Protein AF-A0A228Q355-F1 (afdb_monomer)

Radius of gyration: 18.43 Å; Cα contacts (8 Å, |Δi|>4): 113; chains: 1; bounding box: 48×31×52 Å

Solvent-accessible surface area (backbone atoms only — not comparable to full-atom values): 7601 Å² total; per-residue (Å²): 55,71,67,19,59,50,40,31,74,76,75,42,84,46,76,69,28,45,52,48,19,38,54,33,15,53,53,47,26,55,54,24,45,52,56,41,54,49,70,68,45,90,88,49,83,82,66,85,61,63,68,54,96,87,36,50,46,40,55,57,47,26,53,50,18,52,52,46,37,54,50,44,54,53,59,67,72,47,81,86,71,83,66,78,79,86,61,60,71,64,59,59,52,48,54,52,52,50,52,52,50,51,52,51,51,54,53,50,51,51,42,40,42,32,33,97,50,93,64,74,78,59,96,83,47,40,28,65,81,72,72,61,125

Mean predicted aligned error: 10.44 Å

pLDDT: mean 74.49, std 12.79, range [50.28, 92.19]

Foldseek 3Di:
DVVLVLCCLVVNDDLVSLVVQLVVLVVQLVVLVVVVVQVVDPPHQCLPQDQDPNHRPSVVSNVVSVVSNVVSVVVSPDPPDRPPPPDPPVVSVVVNVVVVVVVVVVVVVCCQQQPVHPDNRDRPDSCNVVVPD

Secondary structure (DSSP, 8-state):
-HHHHHHHHHH-S-HHHHHHHHHHHHHHHHHHHHHHHHHHSTTS------EETTEEHHHHHHHHHHHHHHHHHHHHHS----------HHHHHHHHHHHHHHHHHHHHHHHHHHTTS-----TT--HHHHT--

Structure (mmCIF, N/CA/C/O backbone):
data_AF-A0A228Q355-F1
#
_entry.id   AF-A0A228Q355-F1
#
loop_
_atom_site.group_PDB
_atom_site.id
_atom_site.type_symbol
_atom_site.label_atom_id
_atom_site.label_alt_id
_atom_site.label_comp_id
_atom_site.label_asym_id
_atom_site.label_entity_id
_atom_site.label_seq_id
_atom_site.pdbx_PDB_ins_code
_atom_site.Cartn_x
_atom_site.Cartn_y
_atom_site.Cartn_z
_atom_site.occupancy
_atom_site.B_iso_or_equiv
_atom_site.auth_seq_id
_atom_site.auth_comp_id
_atom_site.auth_asym_id
_atom_site.auth_atom_id
_atom_site.pdbx_PDB_model_num
ATOM 1 N N . MET A 1 1 ? -2.805 0.465 -1.514 1.00 81.19 1 MET A N 1
ATOM 2 C CA . MET A 1 1 ? -3.649 -0.260 -0.531 1.00 81.19 1 MET A CA 1
ATOM 3 C C . MET A 1 1 ? -3.165 -0.144 0.922 1.00 81.19 1 MET A C 1
ATOM 5 O O . MET A 1 1 ? -3.967 0.243 1.758 1.00 81.19 1 MET A O 1
ATOM 9 N N . GLY A 1 2 ? -1.888 -0.407 1.255 1.00 81.69 2 GLY A N 1
ATOM 10 C CA . GLY A 1 2 ? -1.414 -0.490 2.657 1.00 81.69 2 GLY A CA 1
ATOM 11 C C . GLY A 1 2 ? -1.680 0.733 3.549 1.00 81.69 2 GLY A C 1
ATOM 12 O O . GLY A 1 2 ? -1.954 0.586 4.735 1.00 81.69 2 GLY A O 1
ATOM 13 N N . MET A 1 3 ? -1.706 1.935 2.972 1.00 81.50 3 MET A N 1
ATOM 14 C CA . MET A 1 3 ? -1.978 3.178 3.702 1.00 81.50 3 MET A CA 1
ATOM 15 C C . MET A 1 3 ? -3.364 3.217 4.364 1.00 81.50 3 MET A C 1
ATOM 17 O O . MET A 1 3 ? -3.499 3.735 5.467 1.00 81.50 3 MET A O 1
ATOM 21 N N . GLY A 1 4 ? -4.387 2.623 3.740 1.00 80.44 4 GLY A N 1
ATOM 22 C CA . GLY A 1 4 ? -5.722 2.570 4.339 1.00 80.44 4 GLY A CA 1
ATOM 23 C C . GLY A 1 4 ? -5.783 1.636 5.555 1.00 80.44 4 GLY A C 1
ATOM 24 O O . GLY A 1 4 ? -6.438 1.960 6.542 1.00 80.44 4 GLY A O 1
ATOM 25 N N . PHE A 1 5 ? -5.014 0.540 5.562 1.00 80.06 5 PHE A N 1
ATOM 26 C CA . PHE A 1 5 ? -4.836 -0.276 6.769 1.00 80.06 5 PHE A CA 1
ATOM 27 C C . PHE A 1 5 ? -4.053 0.474 7.850 1.00 80.06 5 PHE A C 1
ATOM 29 O O . PHE A 1 5 ? -4.423 0.417 9.017 1.00 80.06 5 PHE A O 1
ATOM 36 N N . LEU A 1 6 ? -3.030 1.242 7.469 1.00 81.00 6 LEU A N 1
ATOM 37 C CA . LEU A 1 6 ? -2.261 2.062 8.406 1.00 81.00 6 LEU A CA 1
ATOM 38 C C . LEU A 1 6 ? -3.131 3.122 9.101 1.00 81.00 6 LEU A C 1
ATOM 40 O O . LEU A 1 6 ? -2.990 3.369 10.295 1.00 81.00 6 LEU A O 1
ATOM 44 N N . PHE A 1 7 ? -4.085 3.712 8.380 1.00 79.69 7 PHE A N 1
ATOM 45 C CA . PHE A 1 7 ? -5.043 4.649 8.965 1.00 79.69 7 PHE A CA 1
ATOM 46 C C . PHE A 1 7 ? -5.987 4.001 9.977 1.00 79.69 7 PHE A C 1
ATOM 48 O O . PHE A 1 7 ? -6.411 4.692 10.903 1.00 79.69 7 PHE A O 1
ATOM 55 N N . ASN A 1 8 ? -6.263 2.696 9.873 1.00 80.06 8 ASN A N 1
ATOM 56 C CA . ASN A 1 8 ? -6.982 1.980 10.930 1.00 80.06 8 ASN A CA 1
ATOM 57 C C . ASN A 1 8 ? -6.166 1.891 12.228 1.00 80.06 8 ASN A C 1
ATOM 59 O O . ASN A 1 8 ? -6.756 1.954 13.302 1.00 80.06 8 ASN A O 1
ATOM 63 N N . LEU A 1 9 ? -4.834 1.812 12.138 1.00 74.25 9 LEU A N 1
ATOM 64 C CA . LEU A 1 9 ? -3.933 1.797 13.297 1.00 74.25 9 LEU A CA 1
ATOM 65 C C . LEU A 1 9 ? -3.771 3.188 13.938 1.00 74.25 9 LEU A C 1
ATOM 67 O O . LEU A 1 9 ? -3.644 3.291 15.152 1.00 74.25 9 LEU A O 1
ATOM 71 N N . ILE A 1 10 ? -3.762 4.259 13.136 1.00 78.94 10 ILE A N 1
ATOM 72 C CA . ILE A 1 10 ? -3.506 5.630 13.624 1.00 78.94 10 ILE A CA 1
ATOM 73 C C . ILE A 1 10 ? -4.794 6.326 14.088 1.00 78.94 10 ILE A C 1
ATOM 75 O O . ILE A 1 10 ? -4.807 6.982 15.126 1.00 78.94 10 ILE A O 1
ATOM 79 N N . PHE A 1 11 ? -5.879 6.211 13.317 1.00 75.62 11 PHE A N 1
ATOM 80 C CA . PHE A 1 11 ? -7.128 6.957 13.539 1.00 75.62 11 PHE A CA 1
ATOM 81 C C . PHE A 1 11 ? -8.281 6.089 14.060 1.00 75.62 11 PHE A C 1
ATOM 83 O O . PHE A 1 11 ? -9.411 6.581 14.175 1.00 75.62 11 PHE A O 1
ATOM 90 N N . GLY A 1 12 ? -7.999 4.813 14.340 1.00 72.19 12 GLY A N 1
ATOM 91 C CA . GLY A 1 12 ? -8.985 3.797 14.686 1.00 72.19 12 GLY A CA 1
ATOM 92 C C . GLY A 1 12 ? -9.718 3.229 13.468 1.00 72.19 12 GLY A C 1
ATOM 93 O O . GLY A 1 12 ? -9.665 3.771 12.358 1.00 72.19 12 GLY A O 1
ATOM 94 N N . VAL A 1 13 ? -10.427 2.122 13.686 1.00 77.25 13 VAL A N 1
ATOM 95 C CA . VAL A 1 13 ? -11.169 1.407 12.642 1.00 77.25 13 VAL A CA 1
ATOM 96 C C . VAL A 1 13 ? -12.345 2.262 12.164 1.00 77.25 13 VAL A C 1
ATOM 98 O O . VAL A 1 13 ? -13.311 2.494 12.887 1.00 77.25 13 VAL A O 1
ATOM 101 N N . LYS A 1 14 ? -12.267 2.758 10.924 1.00 77.75 14 LYS A N 1
ATOM 102 C CA . LYS A 1 14 ? -13.320 3.570 10.291 1.00 77.75 14 LYS A CA 1
ATOM 103 C C . LYS A 1 14 ? -13.598 3.057 8.885 1.00 77.75 14 LYS A C 1
ATOM 105 O O . LYS A 1 14 ? -12.672 2.803 8.119 1.00 77.75 14 LYS A O 1
ATOM 110 N N . ARG A 1 15 ? -14.874 3.026 8.476 1.00 76.25 15 ARG A N 1
ATOM 111 C CA . ARG A 1 15 ? -15.285 2.611 7.111 1.00 76.25 15 ARG A CA 1
ATOM 112 C C . ARG A 1 15 ? -14.576 3.399 6.000 1.00 76.25 15 ARG A C 1
ATOM 114 O O . ARG A 1 15 ? -14.256 2.842 4.956 1.00 76.25 15 ARG A O 1
ATOM 121 N N . ARG A 1 16 ? -14.261 4.678 6.247 1.00 78.81 16 ARG A N 1
ATOM 122 C CA . ARG A 1 16 ? -13.515 5.543 5.312 1.00 78.81 16 ARG A CA 1
ATOM 123 C C . ARG A 1 16 ? -12.114 5.015 4.991 1.00 78.81 16 ARG A C 1
ATOM 125 O O . ARG A 1 16 ? -11.672 5.131 3.855 1.00 78.81 16 ARG A O 1
ATOM 132 N N . ASN A 1 17 ? -11.433 4.415 5.961 1.00 82.81 17 ASN A N 1
ATOM 133 C CA . ASN A 1 17 ? -10.080 3.897 5.773 1.00 82.81 17 ASN A CA 1
ATOM 134 C C . ASN A 1 17 ? -10.085 2.659 4.864 1.00 82.81 17 ASN A C 1
ATOM 136 O O . ASN A 1 17 ? -9.217 2.520 4.006 1.00 82.81 17 ASN A O 1
ATOM 140 N N . TYR A 1 18 ? -11.117 1.816 4.974 1.00 83.94 18 TYR A N 1
ATOM 141 C CA . TYR A 1 18 ? -11.320 0.685 4.065 1.00 83.94 18 TYR A CA 1
ATOM 142 C C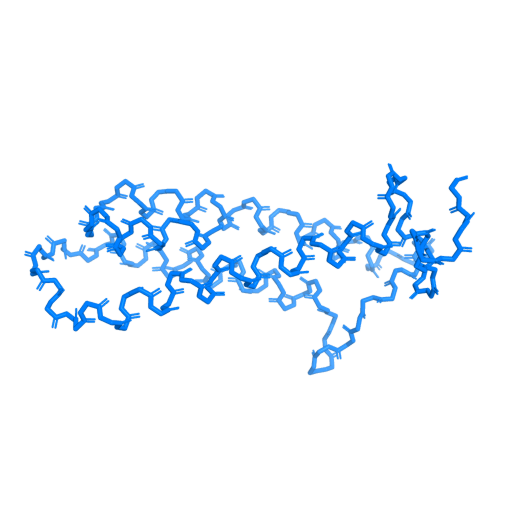 . TYR A 1 18 ? -11.594 1.128 2.625 1.00 83.94 18 TYR A C 1
ATOM 144 O O . TYR A 1 18 ? -11.091 0.493 1.702 1.00 83.94 18 TYR A O 1
ATOM 152 N N . ALA A 1 19 ? -12.298 2.248 2.419 1.00 82.94 19 ALA A N 1
ATOM 153 C CA . ALA A 1 19 ? -12.480 2.815 1.081 1.00 82.94 19 ALA A CA 1
ATOM 154 C C . ALA A 1 19 ? -11.136 3.229 0.449 1.00 82.94 19 ALA A C 1
ATOM 156 O O . ALA A 1 19 ? -10.886 2.937 -0.718 1.00 82.94 19 ALA A O 1
ATOM 157 N N . VAL A 1 20 ? -10.232 3.835 1.231 1.00 86.56 20 VAL A N 1
ATOM 158 C CA . VAL A 1 20 ? -8.869 4.174 0.778 1.00 86.56 20 VAL A CA 1
ATOM 159 C C . VAL A 1 20 ? -8.070 2.912 0.435 1.00 86.56 20 VAL A C 1
ATOM 161 O O . VAL A 1 20 ? -7.384 2.873 -0.590 1.00 86.56 20 VAL A O 1
ATOM 164 N N . THR A 1 21 ? -8.170 1.860 1.255 1.00 88.38 21 THR A N 1
ATOM 165 C CA . THR A 1 21 ? -7.525 0.573 0.959 1.00 88.38 21 THR A CA 1
ATOM 166 C C . THR A 1 21 ? -8.039 -0.018 -0.351 1.00 88.38 21 THR A C 1
ATOM 168 O O . THR A 1 21 ? -7.218 -0.416 -1.179 1.00 88.38 21 THR A O 1
ATOM 171 N N . LEU A 1 22 ? -9.362 -0.030 -0.550 1.00 87.75 22 LEU A N 1
ATOM 172 C CA . LEU A 1 22 ? -10.031 -0.588 -1.724 1.00 87.75 22 LEU A CA 1
ATOM 173 C C . LEU A 1 22 ? -9.625 0.143 -3.010 1.00 87.75 22 LEU A C 1
ATOM 175 O O . LEU A 1 22 ? -9.180 -0.501 -3.957 1.00 87.75 22 LEU A O 1
ATOM 179 N N . ILE A 1 23 ? -9.674 1.481 -3.023 1.00 88.25 23 ILE A N 1
ATOM 180 C CA . ILE A 1 23 ? -9.202 2.293 -4.162 1.00 88.25 23 ILE A CA 1
ATOM 181 C C . ILE A 1 23 ? -7.741 1.957 -4.473 1.00 88.25 23 ILE A C 1
ATOM 183 O O . ILE A 1 23 ? -7.372 1.701 -5.618 1.00 88.25 23 ILE A O 1
ATOM 187 N N . GLY A 1 24 ? -6.901 1.891 -3.439 1.00 87.81 24 GLY A N 1
ATOM 188 C CA . GLY A 1 24 ? -5.496 1.554 -3.604 1.00 87.81 24 GLY A CA 1
ATOM 189 C C . GLY A 1 24 ? -5.238 0.112 -4.055 1.00 87.81 24 GLY A C 1
ATOM 190 O O . GLY A 1 24 ? -4.142 -0.149 -4.541 1.00 87.81 24 GLY A O 1
ATOM 191 N N . ALA A 1 25 ? -6.171 -0.820 -3.851 1.00 88.56 25 ALA A N 1
ATOM 192 C CA . ALA A 1 25 ? -6.077 -2.193 -4.348 1.00 88.56 25 ALA A CA 1
ATOM 193 C C . ALA A 1 25 ? -6.498 -2.268 -5.823 1.00 88.56 25 ALA A C 1
ATOM 195 O O . ALA A 1 25 ? -5.824 -2.925 -6.610 1.00 88.56 25 ALA A O 1
ATOM 196 N N . LEU A 1 26 ? -7.530 -1.516 -6.221 1.00 90.06 26 LEU A N 1
ATOM 197 C CA . LEU A 1 26 ? -7.956 -1.398 -7.620 1.00 90.06 26 LEU A CA 1
ATOM 198 C C . LEU A 1 26 ? -6.863 -0.791 -8.507 1.00 90.06 26 LEU A C 1
ATOM 200 O O . LEU A 1 26 ? -6.567 -1.335 -9.567 1.00 90.06 26 LEU A O 1
ATOM 204 N N . ILE A 1 27 ? -6.216 0.292 -8.057 1.00 89.50 27 ILE A N 1
ATOM 205 C CA . ILE A 1 27 ? -5.099 0.911 -8.790 1.00 89.50 27 ILE A CA 1
ATOM 206 C C . ILE A 1 27 ? -3.943 -0.087 -8.944 1.00 89.50 27 ILE A C 1
ATOM 208 O O . ILE A 1 27 ? -3.423 -0.262 -10.044 1.00 89.50 27 ILE A O 1
ATOM 212 N N . LEU A 1 28 ? -3.566 -0.783 -7.863 1.00 87.75 28 LEU A N 1
ATOM 213 C CA . LEU A 1 28 ? -2.512 -1.800 -7.907 1.00 87.75 28 LEU A CA 1
ATOM 214 C C . LEU A 1 28 ? -2.864 -2.945 -8.869 1.00 87.75 28 LEU A C 1
ATOM 216 O O . LEU A 1 28 ? -2.010 -3.390 -9.635 1.00 87.75 28 LEU A O 1
ATOM 220 N N . GLY A 1 29 ? -4.120 -3.394 -8.859 1.00 86.31 29 GLY A N 1
ATOM 221 C CA . GLY A 1 29 ? -4.632 -4.409 -9.777 1.00 86.31 29 GLY A CA 1
ATOM 222 C C . GLY A 1 29 ? -4.553 -3.963 -11.236 1.00 86.31 29 GLY A C 1
ATOM 223 O O . GLY A 1 29 ? -4.048 -4.706 -12.072 1.00 86.31 29 GLY A O 1
ATOM 224 N N . ALA A 1 30 ? -4.964 -2.732 -11.546 1.00 86.56 30 ALA A N 1
ATOM 225 C CA . ALA A 1 30 ? -4.892 -2.188 -12.902 1.00 86.56 30 ALA A CA 1
ATOM 226 C C . ALA A 1 30 ? -3.443 -2.088 -13.412 1.00 86.56 30 ALA A C 1
ATOM 228 O O . ALA A 1 30 ? -3.141 -2.514 -14.528 1.00 86.56 30 ALA A O 1
ATOM 229 N N . VAL A 1 31 ? -2.530 -1.578 -12.578 1.00 85.25 31 VAL A N 1
ATOM 230 C CA . VAL A 1 31 ? -1.109 -1.434 -12.929 1.00 85.25 31 VAL A CA 1
ATOM 231 C C . VAL A 1 31 ? -0.451 -2.800 -13.132 1.00 85.25 31 VAL A C 1
ATOM 233 O O . VAL A 1 31 ? 0.179 -3.027 -14.162 1.00 85.25 31 VAL A O 1
ATOM 236 N N . SER A 1 32 ? -0.630 -3.734 -12.194 1.00 83.62 32 SER A N 1
ATOM 237 C CA . SER A 1 32 ? -0.061 -5.087 -12.302 1.00 83.62 32 SER A CA 1
ATOM 238 C C . SER A 1 32 ? -0.621 -5.869 -13.491 1.00 83.62 32 SER A C 1
ATOM 240 O O . SER A 1 32 ? 0.141 -6.538 -14.184 1.00 83.62 32 SER A O 1
ATOM 242 N N . SER A 1 33 ? -1.914 -5.722 -13.794 1.00 81.69 33 SER A N 1
ATOM 243 C CA . SER A 1 33 ? -2.536 -6.344 -14.970 1.00 81.69 33 SER A CA 1
ATOM 244 C C . SER A 1 33 ? -1.945 -5.813 -16.275 1.00 81.69 33 SER A C 1
ATOM 246 O O . SER A 1 33 ? -1.685 -6.596 -17.184 1.00 81.69 33 SER A O 1
ATOM 248 N N . ARG A 1 34 ? -1.666 -4.503 -16.367 1.00 81.69 34 ARG A N 1
ATOM 249 C CA . ARG A 1 34 ? -0.974 -3.920 -17.529 1.00 81.69 34 ARG A CA 1
ATOM 250 C C . ARG A 1 34 ? 0.403 -4.551 -17.728 1.00 81.69 34 ARG A C 1
ATOM 252 O O . ARG A 1 34 ? 0.719 -4.951 -18.843 1.00 81.69 34 ARG A O 1
ATOM 259 N N . PHE A 1 35 ? 1.204 -4.646 -16.666 1.00 73.19 35 PHE A N 1
ATOM 260 C CA . PHE A 1 35 ? 2.527 -5.272 -16.744 1.00 73.19 35 PHE A CA 1
ATOM 261 C C . PHE A 1 35 ? 2.436 -6.756 -17.111 1.00 73.19 35 PHE A C 1
ATOM 263 O O . PHE A 1 35 ? 3.177 -7.220 -17.967 1.00 73.19 35 PHE A O 1
ATOM 270 N N . MET A 1 36 ? 1.467 -7.482 -16.551 1.00 76.12 36 MET A N 1
ATOM 271 C CA . MET A 1 36 ? 1.219 -8.878 -16.908 1.00 76.12 36 MET A CA 1
ATOM 272 C C . MET A 1 36 ? 0.873 -9.048 -18.397 1.00 76.12 36 MET A C 1
ATOM 274 O O . MET A 1 36 ? 1.382 -9.960 -19.037 1.00 76.12 36 MET A O 1
ATOM 278 N N . LEU A 1 37 ? 0.034 -8.171 -18.960 1.00 74.94 37 LEU A N 1
ATOM 279 C CA . LEU A 1 37 ? -0.370 -8.229 -20.369 1.00 74.94 37 LEU A CA 1
ATOM 280 C C . LEU A 1 37 ? 0.796 -7.967 -21.329 1.00 74.94 37 LEU A C 1
ATOM 282 O O . LEU A 1 37 ? 0.885 -8.626 -22.361 1.00 74.94 37 LEU A O 1
ATOM 286 N N . ILE A 1 38 ? 1.694 -7.040 -20.987 1.00 71.31 38 ILE A N 1
ATOM 287 C CA . ILE A 1 38 ? 2.881 -6.735 -21.803 1.00 71.31 38 ILE A CA 1
ATOM 288 C C . ILE A 1 38 ? 3.813 -7.952 -21.889 1.00 71.31 38 ILE A C 1
ATOM 290 O O . ILE A 1 38 ? 4.377 -8.208 -22.948 1.00 71.31 38 ILE A O 1
ATOM 294 N N . HIS A 1 39 ? 3.902 -8.748 -20.823 1.00 65.94 39 HIS A N 1
ATOM 295 C CA . HIS A 1 39 ? 4.738 -9.953 -20.777 1.00 65.94 39 HIS A CA 1
ATOM 296 C C . HIS A 1 39 ? 4.137 -11.169 -21.486 1.00 65.94 39 HIS A C 1
ATOM 298 O O . HIS A 1 39 ? 4.858 -12.117 -21.784 1.00 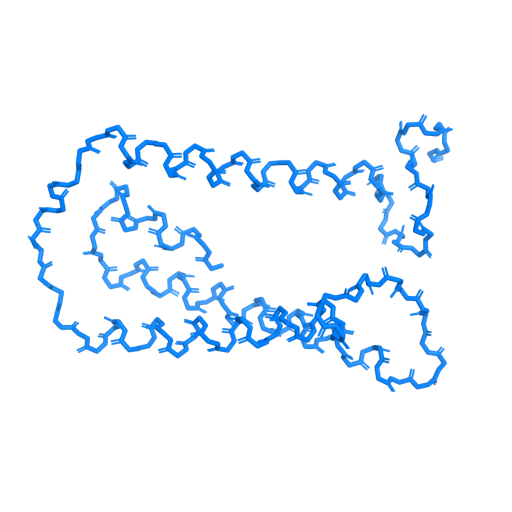65.94 39 HIS A O 1
ATOM 304 N N . ILE A 1 40 ? 2.831 -11.162 -21.762 1.00 69.00 40 ILE A N 1
ATOM 305 C CA . ILE A 1 40 ? 2.157 -12.246 -22.495 1.00 69.00 40 ILE A CA 1
ATOM 306 C C . ILE A 1 40 ? 2.312 -12.069 -24.016 1.00 69.00 40 ILE A C 1
ATOM 308 O O . ILE A 1 40 ? 2.247 -13.050 -24.757 1.00 69.00 40 ILE A O 1
ATOM 312 N N . VAL A 1 41 ? 2.522 -10.840 -24.503 1.00 66.25 41 VAL A N 1
ATOM 313 C CA . VAL A 1 41 ? 2.641 -10.560 -25.942 1.00 66.25 41 VAL A CA 1
ATOM 314 C C . VAL A 1 41 ? 4.022 -10.992 -26.466 1.00 66.25 41 VAL A C 1
ATOM 316 O O . VAL A 1 41 ? 5.042 -10.467 -26.009 1.00 66.25 41 VAL A O 1
ATOM 319 N N . PRO A 1 42 ? 4.094 -11.902 -27.458 1.00 53.97 42 PRO A N 1
ATOM 320 C CA . PRO A 1 42 ? 5.363 -12.293 -28.063 1.00 53.97 42 PRO A CA 1
ATOM 321 C C . PRO A 1 42 ? 5.987 -11.103 -28.811 1.00 53.97 42 PRO A C 1
ATOM 323 O O . PRO A 1 42 ? 5.356 -10.514 -29.686 1.00 53.97 42 PRO A O 1
ATOM 326 N N . GLY A 1 43 ? 7.228 -10.751 -28.456 1.00 57.84 43 GLY A N 1
ATOM 327 C CA . GLY A 1 43 ? 7.969 -9.612 -29.019 1.00 57.84 43 GLY A CA 1
ATOM 328 C C . GLY A 1 43 ? 7.997 -8.348 -28.148 1.00 57.84 43 GLY A C 1
ATOM 329 O O . GLY A 1 43 ? 8.586 -7.352 -28.563 1.00 57.84 43 GLY A O 1
ATOM 330 N N . GLY A 1 44 ? 7.387 -8.368 -26.956 1.00 56.19 44 GLY A N 1
ATOM 331 C CA . GLY A 1 44 ? 7.521 -7.291 -25.969 1.00 56.19 44 GLY A CA 1
ATOM 332 C C . GLY A 1 44 ? 8.922 -7.230 -25.335 1.00 56.19 44 GLY A C 1
ATOM 333 O O . GLY A 1 44 ? 9.637 -8.236 -25.338 1.00 56.19 44 GLY A O 1
ATOM 334 N N . PRO A 1 45 ? 9.340 -6.070 -24.786 1.00 53.72 45 PRO A N 1
ATOM 335 C CA . PRO A 1 45 ? 10.602 -5.960 -24.063 1.00 53.72 45 PRO A CA 1
ATOM 336 C C . PRO A 1 45 ? 10.622 -6.975 -22.917 1.00 53.72 45 PRO A C 1
ATOM 338 O O . PRO A 1 45 ? 9.709 -7.016 -22.091 1.00 53.72 45 PRO A O 1
ATOM 341 N N . ALA A 1 46 ? 11.661 -7.809 -22.878 1.00 51.50 46 ALA A N 1
ATOM 342 C CA . ALA A 1 46 ? 11.869 -8.779 -21.815 1.00 51.50 46 ALA A CA 1
ATOM 343 C C . ALA A 1 46 ? 12.295 -8.041 -20.540 1.00 51.50 46 ALA A C 1
ATOM 345 O O . ALA A 1 46 ? 13.470 -7.992 -20.198 1.00 51.50 46 ALA A O 1
ATOM 346 N N . THR A 1 47 ? 11.350 -7.417 -19.834 1.00 50.28 47 THR A N 1
ATOM 347 C CA . THR A 1 47 ? 11.640 -6.892 -18.500 1.00 50.28 47 THR A CA 1
ATOM 348 C C . THR A 1 47 ? 11.794 -8.094 -17.577 1.00 50.28 47 THR A C 1
ATOM 350 O O . THR A 1 47 ? 10.834 -8.838 -17.355 1.00 50.28 47 THR A O 1
ATOM 353 N N . THR A 1 48 ? 13.004 -8.326 -17.077 1.00 52.34 48 THR A N 1
ATOM 354 C CA . THR A 1 48 ? 13.340 -9.451 -16.199 1.00 52.34 48 THR A CA 1
ATOM 355 C C . THR A 1 48 ? 12.687 -9.269 -14.827 1.00 52.34 48 THR A C 1
ATOM 357 O O . THR A 1 48 ? 13.345 -8.943 -13.845 1.00 52.34 48 THR A O 1
ATOM 360 N N . ALA A 1 49 ? 11.374 -9.478 -14.715 1.00 54.91 49 ALA A N 1
ATOM 361 C CA . ALA A 1 49 ? 10.792 -9.727 -13.405 1.00 54.91 49 ALA A CA 1
ATOM 362 C C . ALA A 1 49 ? 11.259 -11.090 -12.924 1.00 54.91 49 ALA A C 1
ATOM 364 O O . ALA A 1 49 ? 10.965 -12.108 -13.558 1.00 54.91 49 ALA A O 1
ATOM 365 N N . GLY A 1 50 ? 11.937 -11.091 -11.778 1.00 58.03 50 GLY A N 1
ATOM 366 C CA . GLY A 1 50 ? 12.285 -12.308 -11.064 1.00 58.03 50 GLY A CA 1
ATOM 367 C C . GLY A 1 50 ? 11.081 -13.243 -10.940 1.00 58.03 50 GLY A C 1
ATOM 368 O O . GLY A 1 50 ? 9.938 -12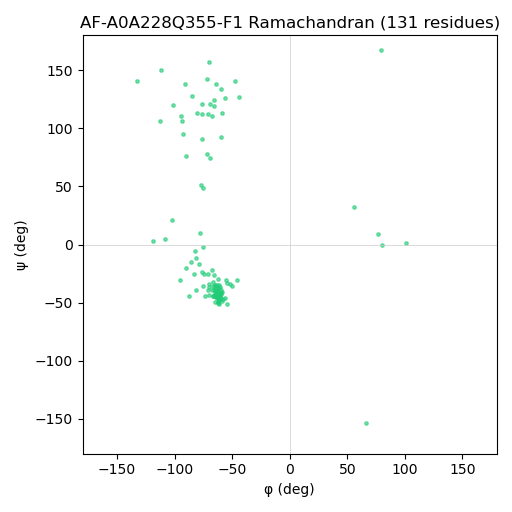.819 -10.739 1.00 58.03 50 GLY A O 1
ATOM 369 N N . VAL A 1 51 ? 11.352 -14.532 -11.097 1.00 58.44 51 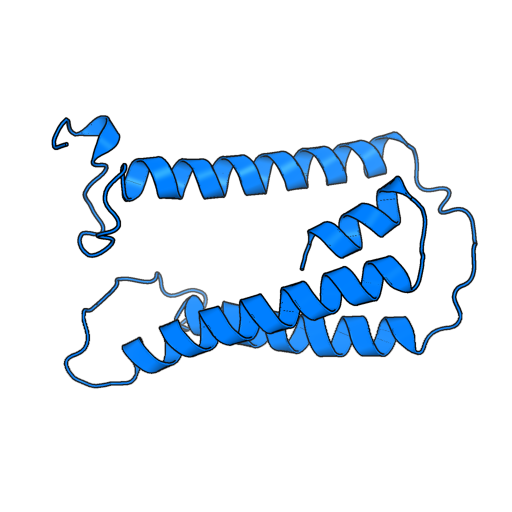VAL A N 1
ATOM 370 C CA . VAL A 1 51 ? 10.356 -15.583 -10.931 1.00 58.44 51 VAL A CA 1
ATOM 371 C C . VAL A 1 51 ? 10.220 -15.849 -9.436 1.00 58.44 51 VAL A C 1
ATOM 373 O O . VAL A 1 51 ? 11.152 -16.334 -8.797 1.00 58.44 51 VAL A O 1
ATOM 376 N N . PHE A 1 52 ? 9.063 -15.531 -8.865 1.00 53.28 52 PHE A N 1
ATOM 377 C CA . PHE A 1 52 ? 8.737 -15.876 -7.487 1.00 53.28 52 PHE A CA 1
ATOM 378 C C . PHE A 1 52 ? 7.825 -17.104 -7.506 1.00 53.28 52 PHE A C 1
ATOM 380 O O . PHE A 1 52 ? 6.757 -17.077 -8.113 1.00 53.28 52 PHE A O 1
ATOM 387 N N . MET A 1 53 ? 8.257 -18.208 -6.885 1.00 55.88 53 MET A N 1
ATOM 388 C CA . MET A 1 53 ? 7.506 -19.480 -6.851 1.00 55.88 53 MET A CA 1
ATOM 389 C C . MET A 1 53 ? 7.126 -20.047 -8.238 1.00 55.88 53 MET A C 1
ATOM 391 O O . MET A 1 53 ? 6.078 -20.664 -8.396 1.00 55.88 53 MET A O 1
ATOM 395 N N . GLY A 1 54 ? 7.954 -19.835 -9.264 1.00 60.06 54 GLY A N 1
ATOM 396 C CA . GLY A 1 54 ? 7.652 -20.291 -10.631 1.00 60.06 54 GLY A CA 1
ATOM 397 C C . GLY A 1 54 ? 6.689 -19.385 -11.412 1.00 60.06 54 GLY A C 1
ATOM 398 O O . GLY A 1 54 ? 6.416 -19.659 -12.576 1.00 60.06 54 GLY A O 1
ATOM 399 N N . MET A 1 55 ? 6.204 -18.293 -10.810 1.00 60.91 55 MET A N 1
ATOM 400 C CA . MET A 1 55 ? 5.328 -17.305 -11.440 1.00 60.91 55 MET A CA 1
ATOM 401 C C . MET A 1 55 ? 6.047 -15.965 -11.627 1.00 60.91 55 MET A C 1
ATOM 403 O O . MET A 1 55 ? 6.904 -15.585 -10.828 1.00 60.91 55 MET A O 1
ATOM 407 N N . HIS A 1 56 ? 5.676 -15.205 -12.661 1.00 70.06 56 HIS A N 1
ATOM 408 C CA . HIS A 1 56 ? 6.151 -13.829 -12.798 1.00 70.06 56 HIS A CA 1
ATOM 409 C C . HIS A 1 56 ? 5.634 -12.967 -11.641 1.00 70.06 56 HIS A C 1
ATOM 411 O O . HIS A 1 56 ? 4.457 -13.035 -11.271 1.00 70.06 56 HIS A O 1
ATOM 417 N N . GLN A 1 57 ? 6.502 -12.104 -11.112 1.00 71.38 57 GLN A N 1
ATOM 418 C CA . GLN A 1 57 ? 6.188 -11.208 -9.994 1.00 71.38 57 GLN A CA 1
ATOM 419 C C . GLN A 1 57 ? 4.914 -10.372 -10.224 1.00 71.38 57 GLN A C 1
ATOM 421 O O . GLN A 1 57 ? 4.140 -10.124 -9.294 1.00 71.38 57 GLN A O 1
ATOM 426 N N . TYR A 1 58 ? 4.639 -9.980 -11.471 1.00 73.38 58 TYR A N 1
ATOM 427 C CA . TYR A 1 58 ? 3.433 -9.231 -11.833 1.00 73.38 58 TYR A CA 1
ATOM 428 C C . TYR A 1 58 ? 2.146 -10.041 -11.626 1.00 73.38 58 TYR A C 1
ATOM 430 O O . TYR A 1 58 ? 1.140 -9.484 -11.192 1.00 73.38 58 TYR A O 1
ATOM 438 N N . THR A 1 59 ? 2.178 -11.355 -11.868 1.00 78.31 59 THR A N 1
ATOM 439 C CA . THR A 1 59 ? 1.026 -12.249 -11.683 1.00 78.31 59 THR A CA 1
ATOM 440 C C . THR A 1 59 ? 0.705 -12.433 -10.203 1.00 78.31 59 THR A C 1
ATOM 442 O O . THR A 1 59 ? -0.454 -12.335 -9.804 1.00 78.31 59 THR A O 1
ATOM 445 N N . VAL A 1 60 ? 1.729 -12.624 -9.367 1.00 81.38 60 VAL A N 1
ATOM 446 C CA . VAL A 1 60 ? 1.564 -12.700 -7.905 1.00 81.38 60 VAL A CA 1
ATOM 447 C C . VAL A 1 60 ? 1.007 -11.381 -7.362 1.00 81.38 60 VAL A C 1
ATOM 449 O O . VAL A 1 60 ? 0.096 -11.379 -6.535 1.00 81.38 60 VAL A O 1
ATOM 452 N N . THR A 1 61 ? 1.487 -10.249 -7.884 1.00 83.25 61 THR A N 1
ATOM 453 C CA . THR A 1 61 ? 1.000 -8.915 -7.501 1.00 83.25 61 THR A CA 1
ATOM 454 C C . THR A 1 61 ? -0.461 -8.699 -7.906 1.00 83.25 61 THR A C 1
ATOM 456 O O . THR A 1 61 ? -1.246 -8.182 -7.109 1.00 83.25 61 THR A O 1
ATOM 459 N N . ALA A 1 62 ? -0.854 -9.135 -9.107 1.00 83.81 62 ALA A N 1
ATOM 460 C CA . ALA A 1 62 ? -2.234 -9.050 -9.580 1.00 83.81 62 ALA A CA 1
ATOM 461 C C . ALA A 1 62 ? -3.186 -9.901 -8.723 1.00 83.81 62 ALA A C 1
ATOM 463 O O . ALA A 1 62 ? -4.230 -9.413 -8.287 1.00 83.81 62 ALA A O 1
ATOM 464 N N . LEU A 1 63 ? -2.800 -11.140 -8.397 1.00 86.06 63 LEU A N 1
ATOM 465 C CA . LEU A 1 63 ? -3.565 -12.001 -7.488 1.00 86.06 63 LEU A CA 1
ATOM 466 C C . LEU A 1 63 ? -3.678 -11.395 -6.086 1.00 86.06 63 LEU A C 1
ATOM 468 O O . LEU A 1 63 ? -4.762 -11.383 -5.503 1.00 86.06 63 LEU A O 1
ATOM 472 N N . GLY A 1 64 ? -2.585 -10.832 -5.565 1.00 86.06 64 GLY A N 1
ATOM 473 C CA . GLY A 1 64 ? -2.583 -10.127 -4.285 1.00 86.06 64 GLY A CA 1
ATOM 474 C C . GLY A 1 64 ? -3.535 -8.927 -4.268 1.00 86.06 64 GLY A C 1
ATOM 475 O O . GLY A 1 64 ? -4.238 -8.716 -3.280 1.00 86.06 64 GLY A O 1
ATOM 476 N N . ALA A 1 65 ? -3.622 -8.174 -5.368 1.00 86.56 65 ALA A N 1
ATOM 477 C CA . ALA A 1 65 ? -4.563 -7.064 -5.499 1.00 86.56 65 ALA A CA 1
ATOM 478 C C . ALA A 1 65 ? -6.026 -7.540 -5.476 1.00 86.56 65 ALA A C 1
ATOM 480 O O . ALA A 1 65 ? -6.844 -6.955 -4.764 1.00 86.56 65 ALA A O 1
ATOM 481 N N . VAL A 1 66 ? -6.353 -8.629 -6.183 1.00 88.12 66 VAL A N 1
ATOM 482 C CA . VAL A 1 66 ? -7.697 -9.238 -6.155 1.00 88.12 66 VAL A CA 1
ATOM 483 C C . VAL A 1 66 ? -8.044 -9.727 -4.748 1.00 88.12 66 VAL A C 1
ATOM 485 O O . VAL A 1 66 ? -9.114 -9.404 -4.231 1.00 88.12 66 VAL A O 1
ATOM 488 N N . ALA A 1 67 ? -7.125 -10.438 -4.091 1.00 89.19 67 ALA A N 1
ATOM 489 C CA . ALA A 1 67 ? -7.314 -10.896 -2.718 1.00 89.19 67 ALA A CA 1
ATOM 490 C C . ALA A 1 67 ? -7.552 -9.721 -1.754 1.00 89.19 67 ALA A C 1
ATOM 492 O O . ALA A 1 67 ? -8.444 -9.786 -0.911 1.00 89.19 67 ALA A O 1
ATOM 493 N N . ALA A 1 68 ? -6.818 -8.614 -1.912 1.00 87.62 68 ALA A N 1
ATOM 494 C CA . ALA A 1 68 ? -7.004 -7.409 -1.107 1.00 87.62 68 ALA A CA 1
ATOM 495 C C . ALA A 1 68 ? -8.376 -6.748 -1.332 1.00 87.62 68 ALA A C 1
ATOM 497 O O . ALA A 1 68 ? -8.994 -6.290 -0.369 1.00 87.62 68 ALA A O 1
ATOM 498 N N . VAL A 1 69 ? -8.883 -6.717 -2.569 1.00 89.44 69 VAL A N 1
ATOM 499 C CA . VAL A 1 69 ? -10.241 -6.231 -2.876 1.00 89.44 69 VAL A CA 1
ATOM 500 C C . VAL A 1 69 ? -11.291 -7.091 -2.175 1.00 89.44 69 VAL A C 1
ATOM 502 O O . VAL A 1 69 ? -12.132 -6.558 -1.456 1.00 89.44 69 VAL A O 1
ATOM 505 N N . VAL A 1 70 ? -11.213 -8.416 -2.320 1.00 88.38 70 VAL A N 1
ATOM 506 C CA . VAL A 1 70 ? -12.165 -9.346 -1.689 1.00 88.38 70 VAL A CA 1
ATOM 507 C C . VAL A 1 70 ? -12.118 -9.223 -0.167 1.00 88.38 70 VAL A C 1
ATOM 509 O O . VAL A 1 70 ? -13.155 -9.099 0.482 1.00 88.38 70 VAL A O 1
ATOM 512 N N . TYR A 1 71 ? -10.917 -9.184 0.407 1.00 87.00 71 TYR A N 1
ATOM 513 C CA . TYR A 1 71 ? -10.723 -9.048 1.846 1.00 87.00 71 TYR A CA 1
ATOM 514 C C . TYR A 1 71 ? -11.279 -7.725 2.383 1.00 87.00 71 TYR A C 1
ATOM 516 O O . TYR A 1 71 ? -12.002 -7.709 3.375 1.00 87.00 71 TYR A O 1
ATOM 524 N N . THR A 1 72 ? -10.996 -6.601 1.718 1.00 85.94 72 THR A N 1
ATOM 525 C CA . THR A 1 72 ? -11.520 -5.292 2.144 1.00 85.94 72 THR A CA 1
ATOM 526 C C . THR A 1 72 ? -13.033 -5.183 1.992 1.00 85.94 72 THR A C 1
ATOM 528 O O . THR A 1 72 ? -13.675 -4.594 2.861 1.00 85.94 72 THR A O 1
ATOM 531 N N . ALA A 1 73 ? -13.609 -5.787 0.950 1.00 86.00 73 ALA A N 1
ATOM 532 C CA . ALA A 1 73 ? -15.055 -5.883 0.783 1.00 86.00 73 ALA A CA 1
ATOM 533 C C . ALA A 1 73 ? -15.698 -6.704 1.911 1.00 86.00 73 ALA A C 1
ATOM 535 O O . ALA A 1 73 ? -16.686 -6.266 2.495 1.00 86.0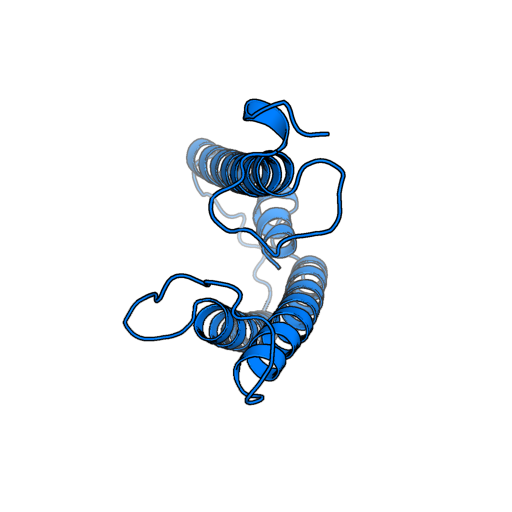0 73 ALA A O 1
ATOM 536 N N . PHE A 1 74 ? -15.099 -7.841 2.279 1.00 86.19 74 PHE A N 1
ATOM 537 C CA . PHE A 1 74 ? -15.563 -8.656 3.402 1.00 86.19 74 PHE A CA 1
ATOM 538 C C . PHE A 1 74 ? -15.484 -7.896 4.734 1.00 86.19 74 PHE A C 1
ATOM 540 O O . PHE A 1 74 ? -16.454 -7.858 5.486 1.00 86.19 74 PHE A O 1
ATOM 547 N N . LEU A 1 75 ? -14.371 -7.204 5.001 1.00 83.69 75 LEU A N 1
ATOM 548 C CA . LEU A 1 75 ? -14.225 -6.381 6.206 1.00 83.69 75 LEU A CA 1
ATOM 549 C C . LEU A 1 75 ? -15.231 -5.224 6.276 1.00 83.69 75 LEU A C 1
ATOM 551 O O . LEU A 1 75 ? -15.619 -4.829 7.369 1.00 83.69 75 LEU A O 1
ATOM 555 N N . MET A 1 76 ? -15.671 -4.683 5.136 1.00 82.44 76 MET A N 1
ATOM 556 C CA . MET A 1 76 ? -16.732 -3.669 5.100 1.00 82.44 76 MET A CA 1
ATOM 557 C C . MET A 1 76 ? -18.119 -4.225 5.444 1.00 82.44 76 MET A C 1
ATOM 559 O O . MET A 1 76 ? -18.969 -3.451 5.885 1.00 82.44 76 MET A O 1
ATOM 563 N N . MET A 1 77 ? -18.361 -5.524 5.232 1.00 81.31 77 MET A N 1
ATOM 564 C CA . MET A 1 77 ? -19.621 -6.182 5.602 1.00 81.31 77 MET A CA 1
ATOM 565 C C . MET A 1 77 ? -19.716 -6.451 7.107 1.00 81.31 77 MET A C 1
ATOM 567 O O . MET A 1 77 ? -20.821 -6.575 7.633 1.00 81.31 77 MET A O 1
ATOM 571 N N . LEU A 1 78 ? -18.579 -6.534 7.801 1.00 81.94 78 LEU A N 1
ATOM 572 C CA . LEU A 1 78 ? -18.553 -6.743 9.242 1.00 81.94 78 LEU A CA 1
ATOM 573 C C . LEU A 1 78 ? -19.009 -5.477 9.989 1.00 81.94 78 LEU A C 1
ATOM 575 O O . LEU A 1 78 ? -18.679 -4.355 9.584 1.00 81.94 78 LEU A O 1
ATOM 579 N N . PRO A 1 79 ? -19.759 -5.631 11.095 1.00 72.81 79 PRO A N 1
ATOM 580 C CA . PRO A 1 79 ? -20.084 -4.507 11.955 1.00 72.81 79 PRO A CA 1
ATOM 581 C C . PRO A 1 79 ? -18.788 -3.885 12.482 1.00 72.81 79 PRO A C 1
ATOM 583 O O . PRO A 1 79 ? -17.869 -4.575 12.918 1.00 72.81 79 PRO A O 1
ATOM 586 N N . VAL A 1 80 ? -18.705 -2.555 12.416 1.00 69.94 80 VAL A N 1
ATOM 587 C CA . VAL A 1 80 ? -17.575 -1.822 12.990 1.00 69.94 80 VAL A CA 1
ATOM 588 C C . VAL A 1 80 ? -17.775 -1.788 14.496 1.00 69.94 80 VAL A C 1
ATOM 590 O O . VAL A 1 80 ? -18.429 -0.887 15.017 1.00 69.94 80 VAL A O 1
ATOM 593 N N . GLU A 1 81 ? -17.232 -2.781 15.185 1.00 65.69 81 GLU A N 1
ATOM 594 C CA . GLU A 1 81 ? -17.071 -2.727 16.629 1.00 65.69 81 GLU A CA 1
ATOM 595 C C . GLU A 1 81 ? -15.890 -1.805 16.928 1.00 65.69 81 GLU A C 1
ATOM 597 O O . GLU A 1 81 ? -14.739 -2.080 16.588 1.00 65.69 81 GLU A O 1
ATOM 602 N N . THR A 1 82 ? -16.180 -0.652 17.528 1.00 60.62 82 THR A N 1
ATOM 603 C CA . THR A 1 82 ? -15.168 0.259 18.069 1.00 60.62 82 THR A CA 1
ATOM 604 C C . THR A 1 82 ? -14.647 -0.277 19.398 1.00 60.62 82 THR A C 1
ATOM 606 O O . THR A 1 82 ? -14.643 0.430 20.401 1.00 60.62 82 THR A O 1
ATOM 609 N N . GLU A 1 83 ? -14.234 -1.538 19.431 1.00 55.56 83 GLU A N 1
ATOM 610 C CA . GLU A 1 83 ? -13.388 -2.021 20.511 1.00 55.56 83 GLU A CA 1
ATOM 611 C C . GLU A 1 83 ? -12.070 -1.258 20.363 1.00 55.56 83 GLU A C 1
ATOM 613 O O . GLU A 1 83 ? -11.429 -1.290 19.305 1.00 55.56 83 GLU A O 1
ATOM 618 N N . SER A 1 84 ? -11.685 -0.477 21.379 1.00 54.59 84 SER A N 1
ATOM 619 C CA . SER A 1 84 ? -10.375 0.164 21.354 1.00 54.59 84 SER A CA 1
ATOM 620 C C . SER A 1 84 ? -9.358 -0.964 21.250 1.00 54.59 84 SER A C 1
ATOM 622 O O . SER A 1 84 ? -9.271 -1.780 22.169 1.00 54.59 84 SER A O 1
ATOM 624 N N . LEU A 1 85 ? -8.644 -1.058 20.127 1.00 58.09 85 LEU A N 1
ATOM 625 C CA . LEU A 1 85 ? -7.595 -2.052 19.945 1.00 58.09 85 LEU A CA 1
ATOM 626 C C . LEU A 1 85 ? -6.546 -1.805 21.033 1.00 58.09 85 LEU A C 1
ATOM 628 O O . LEU A 1 85 ? -5.637 -0.994 20.865 1.00 58.09 85 LEU A O 1
ATOM 632 N N . SER A 1 86 ? -6.684 -2.498 22.166 1.00 56.09 86 SER A N 1
ATOM 633 C CA . SER A 1 86 ? -5.733 -2.518 23.277 1.00 56.09 86 SER A CA 1
ATOM 634 C C . SER A 1 86 ? -4.538 -3.388 22.889 1.00 56.09 86 SER A C 1
ATOM 636 O O . SER A 1 86 ? -4.133 -4.322 23.572 1.00 56.09 86 SER A O 1
ATOM 638 N N . THR A 1 87 ? -3.992 -3.141 21.703 1.00 59.34 87 THR A N 1
ATOM 639 C CA . THR A 1 87 ? -2.710 -3.697 21.306 1.00 59.34 87 THR A CA 1
ATOM 640 C C . THR A 1 87 ? -1.651 -2.757 21.852 1.00 59.34 87 THR A C 1
ATOM 642 O O . THR A 1 87 ? -1.698 -1.548 21.614 1.00 59.34 87 THR A O 1
ATOM 645 N N . THR A 1 88 ? -0.685 -3.309 22.581 1.00 62.72 88 THR A N 1
ATOM 646 C CA . THR A 1 88 ? 0.410 -2.575 23.216 1.00 62.72 88 THR A CA 1
ATOM 647 C C . THR A 1 88 ? 1.008 -1.538 22.258 1.00 62.72 88 THR A C 1
ATOM 649 O O . THR A 1 88 ? 1.408 -1.873 21.142 1.00 62.72 88 THR A O 1
ATOM 652 N N . CYS A 1 89 ? 1.084 -0.278 22.704 1.00 74.06 89 CYS A N 1
ATOM 653 C CA . CYS A 1 89 ? 1.539 0.896 21.937 1.00 74.06 89 CYS A CA 1
ATOM 654 C C . CYS A 1 89 ? 2.834 0.657 21.125 1.00 74.06 89 CYS A C 1
ATOM 656 O O . CYS A 1 89 ? 3.017 1.198 20.033 1.00 74.06 89 CYS A O 1
ATOM 658 N N . ILE A 1 90 ? 3.710 -0.215 21.628 1.00 83.00 90 ILE A N 1
ATOM 659 C CA . ILE A 1 90 ? 4.981 -0.589 21.001 1.00 83.00 90 ILE A CA 1
ATOM 660 C C . ILE A 1 90 ? 4.772 -1.354 19.687 1.00 83.00 90 ILE A C 1
ATOM 662 O O . ILE A 1 90 ? 5.420 -1.031 18.696 1.00 83.00 90 ILE A O 1
ATOM 666 N N . VAL A 1 91 ? 3.854 -2.326 19.647 1.00 83.12 91 VAL A N 1
ATOM 667 C CA . VAL A 1 91 ? 3.605 -3.146 18.447 1.00 83.12 91 VAL A CA 1
ATOM 668 C C . VAL A 1 91 ? 3.021 -2.283 17.331 1.00 83.12 91 VAL A C 1
ATOM 670 O O . VAL A 1 91 ? 3.501 -2.333 16.201 1.00 83.12 91 VAL A O 1
ATOM 673 N N . HIS A 1 92 ? 2.057 -1.418 17.663 1.00 82.19 92 HIS A N 1
ATOM 674 C CA . HIS A 1 92 ? 1.494 -0.437 16.730 1.00 82.19 92 HIS A CA 1
ATOM 675 C C . HIS A 1 92 ? 2.583 0.437 16.098 1.00 82.19 92 HIS A C 1
ATOM 677 O O . HIS A 1 92 ? 2.677 0.538 14.874 1.00 82.19 92 HIS A O 1
ATOM 683 N N . LYS A 1 93 ? 3.448 1.032 16.928 1.00 84.06 93 LYS A N 1
ATOM 684 C CA . LYS A 1 93 ? 4.573 1.844 16.454 1.00 84.06 93 LYS A CA 1
ATOM 685 C C . LYS A 1 93 ? 5.550 1.046 15.592 1.00 84.06 93 LYS A C 1
ATOM 687 O O . LYS A 1 93 ? 5.992 1.566 14.571 1.00 84.06 93 LYS A O 1
ATOM 692 N N . ALA A 1 94 ? 5.878 -0.184 15.983 1.00 89.44 94 ALA A N 1
ATOM 693 C CA . ALA A 1 94 ? 6.803 -1.036 15.243 1.00 89.44 94 ALA A CA 1
ATOM 694 C C . ALA A 1 94 ? 6.275 -1.353 13.837 1.00 89.44 94 ALA A C 1
ATOM 696 O O . ALA A 1 94 ? 7.006 -1.184 12.867 1.00 89.44 94 ALA A O 1
ATOM 697 N N . VAL A 1 95 ? 4.997 -1.728 13.711 1.00 87.38 95 VAL A N 1
ATOM 698 C CA . VAL A 1 95 ? 4.363 -2.007 12.411 1.00 87.38 95 VAL A CA 1
ATOM 699 C C . VAL A 1 95 ? 4.341 -0.761 11.526 1.00 87.38 95 VAL A C 1
ATOM 701 O O . VAL A 1 95 ? 4.653 -0.852 10.340 1.00 87.38 95 VAL A O 1
ATOM 704 N N . ILE A 1 96 ? 4.027 0.409 12.093 1.00 86.56 96 ILE A N 1
ATOM 705 C CA . ILE A 1 96 ? 4.024 1.672 11.342 1.00 86.56 96 ILE A CA 1
ATOM 706 C C . ILE A 1 96 ? 5.422 1.992 10.810 1.00 86.56 96 ILE A C 1
ATOM 708 O O . ILE A 1 96 ? 5.577 2.248 9.616 1.00 86.56 96 ILE A O 1
ATOM 712 N N . TRP A 1 97 ? 6.440 1.946 11.670 1.00 90.81 97 TRP A N 1
ATOM 713 C CA . TRP A 1 97 ? 7.815 2.236 11.266 1.00 90.81 97 TRP A CA 1
ATOM 714 C C . TRP A 1 97 ? 8.361 1.217 10.273 1.00 90.81 97 TRP A C 1
ATOM 716 O O . TRP A 1 97 ? 9.007 1.614 9.308 1.00 90.81 97 TRP A O 1
ATOM 726 N N . LEU A 1 98 ? 8.057 -0.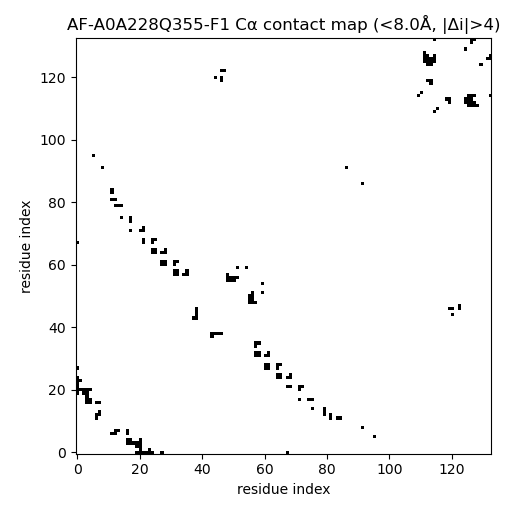069 10.456 1.00 91.12 98 LEU A N 1
ATOM 727 C CA . LEU A 1 98 ? 8.431 -1.117 9.512 1.00 91.12 98 LEU A CA 1
ATOM 728 C C . LEU A 1 98 ? 7.807 -0.871 8.134 1.00 91.12 98 LEU A C 1
ATOM 730 O O . LEU A 1 98 ? 8.501 -0.956 7.124 1.00 9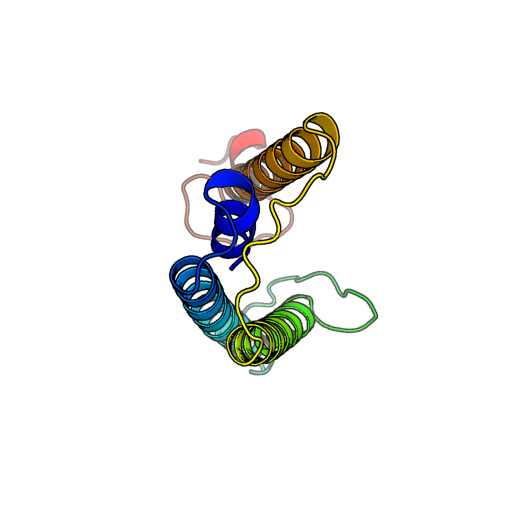1.12 98 LEU A O 1
ATOM 734 N N . PHE A 1 99 ? 6.518 -0.523 8.084 1.00 88.50 99 PHE A N 1
ATOM 735 C CA . PHE A 1 99 ? 5.830 -0.214 6.832 1.00 88.50 99 PHE A CA 1
ATOM 736 C C . PHE A 1 99 ? 6.460 0.991 6.123 1.00 88.50 99 PHE A C 1
ATOM 738 O O . PHE A 1 99 ? 6.766 0.915 4.935 1.00 88.50 99 PHE A O 1
ATOM 745 N N . VAL A 1 100 ? 6.698 2.087 6.853 1.00 89.44 100 VAL A N 1
ATOM 746 C CA . VAL A 1 100 ? 7.346 3.290 6.306 1.00 89.44 100 VAL A CA 1
ATOM 747 C C . VAL A 1 100 ? 8.752 2.970 5.799 1.00 89.44 100 VAL A C 1
ATOM 749 O O . VAL A 1 100 ? 9.096 3.363 4.687 1.00 89.44 100 VAL A O 1
ATOM 752 N N . ALA A 1 101 ? 9.540 2.213 6.567 1.00 92.19 101 ALA A N 1
ATOM 753 C CA . ALA A 1 101 ? 10.885 1.802 6.179 1.00 92.19 101 ALA A CA 1
ATOM 754 C C . ALA A 1 101 ? 10.877 0.929 4.916 1.00 92.19 101 ALA A C 1
ATOM 756 O O . ALA A 1 101 ? 11.669 1.178 4.012 1.00 92.19 101 ALA A O 1
ATOM 757 N N . MET A 1 102 ? 9.958 -0.039 4.806 1.00 89.38 102 MET A N 1
ATOM 758 C CA . MET A 1 102 ? 9.831 -0.866 3.600 1.00 89.38 102 MET A CA 1
ATOM 759 C C . MET A 1 102 ? 9.466 -0.039 2.366 1.00 89.38 102 MET A C 1
ATOM 761 O O . MET A 1 102 ? 10.067 -0.229 1.312 1.00 89.38 102 MET A O 1
ATOM 765 N N . VAL A 1 103 ? 8.508 0.886 2.482 1.00 87.62 103 VAL A N 1
ATOM 766 C CA . VAL A 1 103 ? 8.115 1.759 1.363 1.00 87.62 103 VAL A CA 1
ATOM 767 C C . VAL A 1 103 ? 9.272 2.671 0.955 1.00 87.62 103 VAL A C 1
ATOM 769 O O . VAL A 1 103 ? 9.547 2.804 -0.237 1.00 87.62 103 VAL A O 1
ATOM 772 N N . ALA A 1 104 ? 9.976 3.263 1.923 1.00 89.56 104 ALA A N 1
ATOM 773 C CA . ALA A 1 104 ? 11.125 4.123 1.663 1.00 89.56 104 ALA A CA 1
ATOM 774 C C . ALA A 1 104 ? 12.278 3.355 0.999 1.00 89.56 104 ALA A C 1
ATOM 776 O O . ALA A 1 104 ? 12.821 3.823 0.003 1.00 89.56 104 ALA A O 1
ATOM 777 N N . ALA A 1 105 ? 12.604 2.159 1.494 1.00 88.38 105 ALA A N 1
ATOM 778 C CA . ALA A 1 105 ? 13.640 1.308 0.916 1.00 88.38 105 ALA A CA 1
ATOM 779 C C . ALA A 1 105 ? 13.279 0.850 -0.504 1.00 88.38 105 ALA A C 1
ATOM 781 O O . ALA A 1 105 ? 14.110 0.932 -1.402 1.00 88.38 105 ALA A O 1
ATOM 782 N N . ASN A 1 106 ? 12.032 0.421 -0.734 1.00 87.62 106 ASN A N 1
ATOM 783 C CA . ASN A 1 106 ? 11.575 0.002 -2.059 1.00 87.62 106 ASN A CA 1
ATOM 784 C C . ASN A 1 106 ? 11.584 1.166 -3.062 1.00 87.62 106 ASN A C 1
ATOM 786 O O . ASN A 1 106 ? 12.090 1.013 -4.168 1.00 87.62 106 ASN A O 1
ATOM 790 N N . THR A 1 107 ? 11.100 2.342 -2.653 1.00 84.44 107 THR A N 1
ATOM 791 C CA . THR A 1 107 ? 11.117 3.544 -3.501 1.00 84.44 107 THR A CA 1
ATOM 792 C C . THR A 1 107 ? 12.547 3.990 -3.791 1.00 84.44 107 THR A C 1
ATOM 794 O O . THR A 1 107 ? 12.877 4.280 -4.935 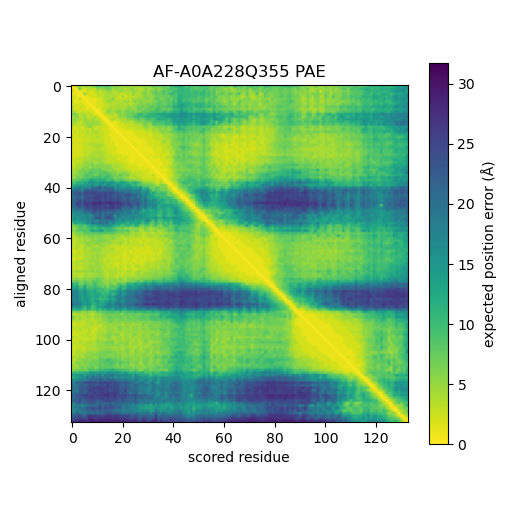1.00 84.44 107 THR A O 1
ATOM 797 N N . GLY A 1 108 ? 13.414 4.002 -2.774 1.00 85.06 108 GLY A N 1
ATOM 798 C CA . GLY A 1 108 ? 14.829 4.325 -2.935 1.00 85.06 108 GLY A CA 1
ATOM 799 C C . GLY A 1 108 ? 15.537 3.365 -3.889 1.00 85.06 108 GLY A C 1
ATOM 800 O O . GLY A 1 108 ? 16.273 3.819 -4.754 1.00 85.06 108 GLY A O 1
ATOM 801 N N . SER A 1 109 ? 15.255 2.062 -3.801 1.00 80.38 109 SER A N 1
ATOM 802 C CA . SER A 1 109 ? 15.790 1.064 -4.735 1.00 80.38 109 SER A CA 1
ATOM 803 C C . SER A 1 109 ? 15.414 1.385 -6.181 1.00 80.38 109 SER A C 1
ATOM 805 O O . SER A 1 109 ? 16.292 1.402 -7.033 1.00 80.38 109 SER A O 1
ATOM 807 N N . ILE A 1 110 ? 14.140 1.704 -6.441 1.00 77.94 110 ILE A N 1
ATOM 808 C CA . ILE A 1 110 ? 13.663 2.057 -7.788 1.00 77.94 110 ILE A CA 1
ATOM 809 C C . ILE A 1 110 ? 14.352 3.326 -8.295 1.00 77.94 110 ILE A C 1
ATOM 811 O O . ILE A 1 110 ? 14.764 3.375 -9.446 1.00 77.94 110 ILE A O 1
ATOM 815 N N . VAL A 1 111 ? 14.502 4.344 -7.444 1.00 81.38 111 VAL A N 1
ATOM 816 C CA . VAL A 1 111 ? 15.180 5.594 -7.821 1.00 81.38 111 VAL A CA 1
ATOM 817 C C . VAL A 1 111 ? 16.653 5.347 -8.158 1.00 81.38 111 VAL A C 1
ATOM 819 O O . VAL A 1 111 ? 17.156 5.922 -9.114 1.00 81.38 111 VAL A O 1
ATOM 822 N N . ILE A 1 112 ? 17.344 4.479 -7.416 1.00 77.38 112 ILE A N 1
ATOM 823 C CA . ILE A 1 112 ? 18.756 4.158 -7.676 1.00 77.38 112 ILE A CA 1
ATOM 824 C C . ILE A 1 112 ? 18.912 3.323 -8.959 1.00 77.38 112 ILE A C 1
ATOM 826 O O . ILE A 1 112 ? 19.864 3.537 -9.710 1.00 77.38 112 ILE A O 1
ATOM 830 N N . GLU A 1 113 ? 17.994 2.385 -9.198 1.00 69.44 113 GLU A N 1
ATOM 831 C CA . GLU A 1 113 ? 17.997 1.482 -10.355 1.00 69.44 113 GLU A CA 1
ATOM 832 C C . GLU A 1 113 ? 17.593 2.193 -11.649 1.00 69.44 113 GLU A C 1
ATOM 834 O O . GLU A 1 113 ? 18.269 2.032 -12.648 1.00 69.44 113 GLU A O 1
ATOM 839 N N . ALA A 1 114 ? 16.551 3.027 -11.641 1.00 68.69 114 ALA A N 1
ATOM 840 C CA . ALA A 1 114 ? 16.090 3.742 -12.837 1.00 68.69 114 ALA A CA 1
ATOM 841 C C . ALA A 1 114 ? 16.768 5.117 -13.030 1.00 68.69 114 ALA A C 1
ATOM 843 O O . ALA A 1 114 ? 16.785 5.672 -14.127 1.00 68.69 114 ALA A O 1
ATOM 844 N N . GLY A 1 115 ? 17.342 5.699 -11.972 1.00 69.38 115 GLY A N 1
ATOM 845 C CA . GLY A 1 115 ? 17.800 7.088 -11.983 1.00 69.38 115 GLY A CA 1
ATOM 846 C C . GLY A 1 115 ? 16.644 8.089 -12.117 1.00 69.38 115 GLY A C 1
ATOM 847 O O . GLY A 1 115 ? 15.510 7.826 -11.719 1.00 69.38 115 GLY A O 1
ATOM 848 N N . TRP A 1 116 ? 16.931 9.272 -12.676 1.00 67.88 116 TRP A N 1
ATOM 849 C CA . TRP A 1 116 ? 15.898 10.263 -13.036 1.00 67.88 116 TRP A CA 1
ATOM 850 C C . TRP A 1 116 ? 15.241 9.966 -14.398 1.00 67.88 116 TRP A C 1
ATOM 852 O O . TRP A 1 116 ? 14.285 10.630 -14.802 1.00 67.88 116 TRP A O 1
ATOM 862 N N . ASN A 1 117 ? 15.748 8.961 -15.109 1.00 58.41 117 ASN A N 1
ATOM 863 C CA . ASN A 1 117 ? 15.285 8.576 -16.430 1.00 58.41 117 ASN A CA 1
ATOM 864 C C . ASN A 1 117 ? 14.190 7.507 -16.269 1.00 58.41 117 ASN A C 1
ATOM 866 O O . ASN A 1 117 ? 14.286 6.612 -15.439 1.00 58.41 117 ASN A O 1
ATOM 870 N N . ALA A 1 118 ? 13.108 7.594 -17.044 1.00 56.50 118 ALA A N 1
ATOM 871 C CA . ALA A 1 118 ? 11.985 6.650 -16.945 1.00 56.50 118 ALA A CA 1
ATOM 872 C C . ALA A 1 118 ? 12.259 5.295 -17.635 1.00 56.50 118 ALA A C 1
ATOM 874 O O . ALA A 1 118 ? 11.327 4.513 -17.840 1.00 56.50 118 ALA A O 1
ATOM 875 N N . ASP A 1 119 ? 13.504 5.049 -18.048 1.00 58.47 119 ASP A N 1
ATOM 876 C CA . ASP A 1 119 ? 13.884 3.889 -18.844 1.00 58.47 119 ASP A CA 1
ATOM 877 C C . ASP A 1 119 ? 14.351 2.753 -17.926 1.00 58.47 119 ASP A C 1
ATOM 879 O O . ASP A 1 119 ? 15.411 2.812 -17.314 1.00 58.47 119 ASP A O 1
ATOM 883 N N . ILE A 1 120 ? 13.501 1.734 -17.792 1.00 56.12 120 ILE A N 1
ATOM 884 C CA . ILE A 1 120 ? 13.657 0.593 -16.869 1.00 56.12 120 ILE A CA 1
ATOM 885 C C . ILE A 1 120 ? 14.142 -0.658 -17.622 1.00 56.12 120 ILE A C 1
ATOM 887 O O . ILE A 1 120 ? 13.883 -1.791 -17.215 1.00 56.12 120 ILE A O 1
ATOM 891 N N . THR A 1 121 ? 14.748 -0.459 -18.793 1.00 54.59 121 THR A N 1
ATOM 892 C CA . THR A 1 121 ? 14.964 -1.536 -19.766 1.00 54.59 121 THR A CA 1
ATOM 893 C C . THR A 1 121 ? 16.251 -2.333 -19.506 1.00 54.59 121 THR A C 1
ATOM 895 O O . THR A 1 121 ? 16.364 -3.447 -20.015 1.00 54.59 121 THR A O 1
ATOM 898 N N . ASP A 1 122 ? 17.182 -1.835 -18.679 1.00 53.97 122 ASP A N 1
ATOM 899 C CA . ASP A 1 122 ? 18.454 -2.512 -18.379 1.00 53.97 122 ASP A CA 1
ATOM 900 C C . ASP A 1 122 ? 18.547 -2.990 -16.904 1.00 53.97 122 ASP A C 1
ATOM 902 O O . ASP A 1 122 ? 18.727 -2.175 -15.998 1.00 53.97 122 ASP A O 1
ATOM 906 N N . PRO A 1 123 ? 18.433 -4.307 -16.629 1.00 53.06 123 PRO A N 1
ATOM 907 C CA . PRO A 1 123 ? 18.321 -4.864 -15.274 1.00 53.06 123 PRO A CA 1
ATOM 908 C C . PRO A 1 123 ? 19.627 -4.890 -14.460 1.00 53.06 123 PRO A C 1
ATOM 910 O O . PRO A 1 123 ? 19.625 -5.339 -13.314 1.00 53.06 123 PRO A O 1
ATOM 913 N N . HIS A 1 124 ? 20.753 -4.453 -15.030 1.00 54.25 124 HIS A N 1
ATOM 914 C CA . HIS A 1 124 ? 22.052 -4.435 -14.344 1.00 54.25 124 HIS A CA 1
ATOM 915 C C . HIS A 1 124 ? 22.652 -3.032 -14.191 1.00 54.25 124 HIS A C 1
ATOM 917 O O . HIS A 1 124 ? 23.755 -2.892 -13.654 1.00 54.25 124 HIS A O 1
ATOM 923 N N . ALA A 1 125 ? 21.940 -1.992 -14.626 1.00 56.09 125 ALA A N 1
ATOM 924 C CA . ALA A 1 125 ? 22.413 -0.621 -14.553 1.00 56.09 125 ALA A CA 1
ATOM 925 C C . ALA A 1 125 ? 21.892 0.067 -13.281 1.00 56.09 125 ALA A C 1
ATOM 927 O O . ALA A 1 125 ? 20.716 0.378 -13.161 1.00 56.09 125 ALA A O 1
ATOM 928 N N . TYR A 1 126 ? 22.781 0.348 -12.325 1.00 58.91 126 TYR A N 1
ATOM 929 C CA . TYR A 1 126 ? 22.492 1.281 -11.232 1.00 58.91 126 TYR A CA 1
ATOM 930 C C . TYR A 1 126 ? 22.902 2.683 -11.669 1.00 58.91 126 TYR A C 1
ATOM 932 O O . TYR A 1 126 ? 23.957 3.169 -11.259 1.00 58.91 126 TYR A O 1
ATOM 940 N N . TYR A 1 127 ? 22.102 3.333 -12.517 1.00 64.75 127 TYR A N 1
ATOM 941 C CA . TYR A 1 127 ? 22.486 4.587 -13.184 1.00 64.75 127 TYR A CA 1
ATOM 942 C C . TYR A 1 127 ? 23.043 5.653 -12.220 1.00 64.75 127 TYR A C 1
ATOM 944 O O . TYR A 1 127 ? 24.025 6.326 -12.538 1.00 64.75 127 TYR A O 1
ATOM 952 N N . MET A 1 128 ? 22.516 5.737 -10.990 1.00 59.69 128 MET A N 1
ATOM 953 C CA . MET A 1 128 ? 22.998 6.689 -9.978 1.00 59.69 128 MET A CA 1
ATOM 954 C C . MET A 1 128 ? 24.343 6.326 -9.324 1.00 59.69 128 MET A C 1
ATOM 956 O O . MET A 1 128 ? 25.033 7.215 -8.832 1.00 59.69 128 MET A O 1
ATOM 960 N N . ILE A 1 129 ? 24.723 5.047 -9.288 1.00 62.81 129 ILE A N 1
ATOM 961 C CA . ILE A 1 129 ? 25.995 4.573 -8.705 1.00 62.81 129 ILE A CA 1
ATOM 962 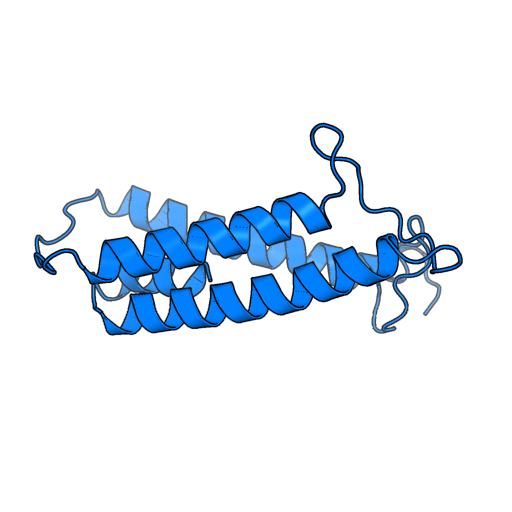C C . ILE A 1 129 ? 27.066 4.430 -9.800 1.00 62.81 129 ILE A C 1
ATOM 964 O O . ILE A 1 129 ? 28.250 4.633 -9.542 1.00 62.81 129 ILE A O 1
ATOM 968 N N . SER A 1 130 ? 26.653 4.119 -11.031 1.00 60.19 130 SER A N 1
ATOM 969 C CA . SER A 1 130 ? 27.524 3.893 -12.189 1.00 60.19 130 SER A CA 1
ATOM 970 C C . SER A 1 130 ? 27.990 5.179 -12.888 1.00 60.19 130 SER A C 1
ATOM 972 O O . SER A 1 130 ? 28.877 5.109 -13.732 1.00 60.19 130 SER A O 1
ATOM 974 N N . GLY A 1 131 ? 27.414 6.345 -12.569 1.00 54.22 131 GLY A N 1
ATOM 975 C CA . GLY A 1 131 ? 27.831 7.645 -13.118 1.00 54.22 131 GLY A CA 1
ATOM 976 C C . GLY A 1 131 ? 27.375 7.940 -14.555 1.00 54.22 131 GLY A C 1
ATOM 977 O O . GLY A 1 131 ? 27.803 8.939 -15.129 1.00 54.22 131 GLY A O 1
ATOM 978 N N . HIS A 1 132 ? 26.507 7.106 -15.131 1.00 53.75 132 HIS A N 1
ATOM 979 C CA . HIS A 1 132 ? 25.859 7.355 -16.419 1.00 53.75 132 HIS A CA 1
ATOM 980 C C . HIS A 1 132 ? 24.511 8.044 -16.161 1.00 53.75 132 HIS A C 1
ATOM 982 O O . HIS A 1 132 ? 23.528 7.370 -15.855 1.00 53.75 132 HIS A O 1
ATOM 988 N N . VAL A 1 133 ? 24.493 9.381 -16.218 1.00 51.59 133 VAL A N 1
ATOM 989 C CA . VAL A 1 133 ? 23.276 10.216 -16.140 1.00 51.59 133 VAL A CA 1
ATOM 990 C C . VAL A 1 133 ? 22.821 10.593 -17.541 1.00 51.59 133 VAL A C 1
ATOM 992 O O . VAL A 1 133 ? 23.700 11.025 -18.322 1.00 51.59 133 VAL A O 1
#

Sequence (133 aa):
MGMGFLFNLIFGVKRRNYAVTLIGALILGAVSSRFMLIHIVPGGPATTAGVFMGMHQYTVTALGAVAAVVYTAFLMMLPVETESLSTTCIVHKAVIWLFVAMVAANTGSIVIEAGWNADITDPHAYYMISGHV